Protein AF-A0A7J9VGM0-F1 (afdb_monomer_lite)

Radius of gyration: 22.18 Å; chains: 1; bounding box: 58×62×41 Å

Secondary structure (DSSP, 8-state):
-HHHHHHHHHHHH-TT-EEEEEEEEEETTEEEEEEEEEEE--S--SSS-----EEEEEEEEEEEEETTEEEEEEEEE-HHHHHHHTTSSPPP--------HHHH-TTPPTT--------PPPPPPPPPPPP-

pLDDT: mean 73.76, std 19.73, range [29.92, 97.06]

Foldseek 3Di:
DVVVVLVVVVCVQFVAKDKAWDDWDDDDQKIKTKIKIKGARQCDDPHDHRLRFIFIKIKMKMFGDDPNDGPDMDMDIDVVRRCCRSPVDPDPCPPPPPPDPCNPDPPDDPDDDPPPPPPDPDDDDDDDDDDD

Structure (mmCIF, N/CA/C/O backbone):
data_AF-A0A7J9VGM0-F1
#
_entry.id   AF-A0A7J9VGM0-F1
#
loop_
_atom_site.group_PDB
_atom_site.id
_atom_site.type_symbol
_atom_site.label_atom_id
_atom_site.label_alt_id
_atom_site.label_comp_id
_atom_site.label_asym_id
_atom_site.label_entity_id
_atom_site.label_seq_id
_atom_site.pdbx_PDB_ins_code
_atom_site.Cartn_x
_atom_site.Cartn_y
_atom_site.Cartn_z
_atom_site.occupancy
_atom_site.B_iso_or_equiv
_atom_site.auth_seq_id
_atom_site.auth_comp_id
_atom_site.auth_asym_id
_atom_site.auth_atom_id
_atom_site.pdbx_PDB_model_num
ATOM 1 N N . MET A 1 1 ? 17.006 -5.351 -1.775 1.00 37.91 1 MET A N 1
ATOM 2 C CA . MET A 1 1 ? 17.470 -5.813 -0.441 1.00 37.91 1 MET A CA 1
ATOM 3 C C . MET A 1 1 ? 16.725 -5.120 0.700 1.00 37.91 1 MET A C 1
ATOM 5 O O . MET A 1 1 ? 16.297 -5.821 1.603 1.00 37.91 1 MET A O 1
ATOM 9 N N . PHE A 1 2 ? 16.525 -3.791 0.663 1.00 29.92 2 PHE A N 1
ATOM 10 C CA . PHE A 1 2 ? 15.733 -3.084 1.687 1.00 29.92 2 PHE A CA 1
ATOM 11 C C . PHE A 1 2 ? 14.222 -3.417 1.653 1.00 29.92 2 PHE A C 1
ATOM 13 O O . PHE A 1 2 ? 13.621 -3.503 2.719 1.00 29.92 2 PHE A O 1
ATOM 20 N N . ASP A 1 3 ? 13.630 -3.698 0.484 1.00 49.78 3 ASP A N 1
ATOM 21 C CA . ASP A 1 3 ? 12.195 -4.039 0.369 1.00 49.78 3 ASP A CA 1
ATOM 22 C C . ASP A 1 3 ? 11.840 -5.464 0.845 1.00 49.78 3 ASP A C 1
ATOM 24 O O . ASP A 1 3 ? 10.825 -5.676 1.509 1.00 49.78 3 ASP A O 1
ATOM 28 N N . ASP A 1 4 ? 12.718 -6.444 0.605 1.00 47.75 4 ASP A N 1
ATOM 29 C CA . ASP A 1 4 ? 12.509 -7.828 1.064 1.00 47.75 4 ASP A CA 1
ATOM 30 C C . ASP A 1 4 ? 12.557 -7.957 2.591 1.00 47.75 4 ASP A C 1
ATOM 32 O O . ASP A 1 4 ? 11.771 -8.706 3.172 1.00 47.75 4 ASP A O 1
ATOM 36 N N . LEU A 1 5 ? 13.437 -7.197 3.253 1.00 47.62 5 LEU A N 1
ATOM 37 C CA . LEU A 1 5 ? 13.513 -7.180 4.715 1.00 47.62 5 LEU A CA 1
ATOM 38 C C . LEU A 1 5 ? 12.224 -6.591 5.315 1.00 47.62 5 LEU A C 1
ATOM 40 O O . LEU A 1 5 ? 11.641 -7.164 6.230 1.00 47.62 5 LEU A O 1
ATOM 44 N N . VAL A 1 6 ? 11.716 -5.503 4.721 1.00 55.97 6 VAL A N 1
ATOM 45 C CA . VAL A 1 6 ? 10.445 -4.881 5.122 1.00 55.97 6 VAL A CA 1
ATOM 46 C C . VAL A 1 6 ? 9.260 -5.821 4.880 1.00 55.97 6 VAL A C 1
ATOM 48 O O . VAL A 1 6 ? 8.380 -5.902 5.734 1.00 55.97 6 VAL A O 1
ATOM 51 N N . ARG A 1 7 ? 9.228 -6.570 3.768 1.00 57.53 7 ARG A N 1
ATOM 52 C CA . ARG A 1 7 ? 8.171 -7.562 3.490 1.00 57.53 7 ARG A CA 1
ATOM 53 C C . ARG A 1 7 ? 8.165 -8.723 4.481 1.00 57.53 7 ARG A C 1
ATOM 55 O O . ARG A 1 7 ? 7.081 -9.166 4.863 1.00 57.53 7 ARG A O 1
ATOM 62 N N . ILE A 1 8 ? 9.334 -9.236 4.869 1.00 59.72 8 ILE A N 1
ATOM 63 C CA . ILE A 1 8 ? 9.442 -10.357 5.817 1.00 59.72 8 ILE A CA 1
ATOM 64 C C . ILE A 1 8 ? 9.006 -9.914 7.218 1.00 59.72 8 ILE A C 1
ATOM 66 O O . ILE A 1 8 ? 8.156 -10.572 7.822 1.00 59.72 8 ILE A O 1
ATOM 70 N N . ASP A 1 9 ? 9.497 -8.768 7.691 1.00 64.00 9 ASP A N 1
ATOM 71 C CA . ASP A 1 9 ? 9.135 -8.237 9.010 1.00 64.00 9 ASP A CA 1
ATOM 72 C C . ASP A 1 9 ? 7.647 -7.872 9.089 1.00 64.00 9 ASP A C 1
ATOM 74 O O . ASP A 1 9 ? 6.991 -8.114 10.104 1.00 64.00 9 ASP A O 1
ATOM 78 N N . LEU A 1 10 ? 7.075 -7.357 7.995 1.00 67.50 10 LEU A N 1
ATOM 79 C CA . LEU A 1 10 ? 5.658 -7.013 7.942 1.00 67.50 10 LEU A CA 1
ATOM 80 C C . LEU A 1 10 ? 4.758 -8.253 8.010 1.00 67.50 10 LEU A C 1
ATOM 82 O O . LEU A 1 10 ? 3.753 -8.223 8.711 1.00 67.50 10 LEU A O 1
ATOM 86 N N . ARG A 1 11 ? 5.124 -9.364 7.356 1.00 70.00 11 ARG A N 1
ATOM 87 C CA . ARG A 1 11 ? 4.371 -10.628 7.471 1.00 70.00 11 ARG A CA 1
ATOM 88 C C . ARG A 1 11 ? 4.455 -11.243 8.864 1.00 70.00 11 ARG A C 1
ATOM 90 O O . ARG A 1 11 ? 3.499 -11.875 9.299 1.00 70.00 11 ARG A O 1
ATOM 97 N N . HIS A 1 12 ? 5.573 -11.065 9.565 1.00 72.94 12 HIS A N 1
ATOM 98 C CA . HIS A 1 12 ? 5.686 -11.507 10.953 1.00 72.94 12 HIS A CA 1
ATOM 99 C C . HIS A 1 12 ? 4.816 -10.650 11.884 1.00 72.94 12 HIS A C 1
ATOM 101 O O . HIS A 1 12 ? 4.133 -11.174 12.760 1.00 72.94 12 HIS A O 1
ATOM 107 N N . ALA A 1 13 ? 4.794 -9.332 11.663 1.00 69.94 13 ALA A N 1
ATOM 108 C CA . ALA A 1 13 ? 3.955 -8.414 12.425 1.00 69.94 13 ALA A CA 1
ATOM 109 C C . ALA A 1 13 ? 2.454 -8.552 12.104 1.00 69.94 13 ALA A C 1
ATOM 111 O O . ALA A 1 13 ? 1.603 -8.221 12.932 1.00 69.94 13 ALA A O 1
ATOM 112 N N . GLN A 1 14 ? 2.126 -9.006 10.894 1.00 75.00 14 GLN A N 1
ATOM 113 C CA . GLN A 1 14 ? 0.772 -9.080 10.352 1.00 75.00 14 GLN A CA 1
ATOM 114 C C . GLN A 1 14 ? 0.620 -10.393 9.568 1.00 75.00 14 GLN A C 1
ATOM 116 O O . GLN A 1 14 ? 0.829 -10.432 8.353 1.00 75.00 14 GLN A O 1
ATOM 121 N N . PRO A 1 15 ? 0.286 -11.500 10.251 1.00 78.75 15 PRO A N 1
ATOM 122 C CA . PRO A 1 15 ? 0.227 -12.823 9.625 1.00 78.75 15 PRO A CA 1
ATOM 123 C C . PRO A 1 15 ? -0.815 -12.925 8.504 1.00 78.75 15 PRO A C 1
ATOM 125 O O . PRO A 1 15 ? -0.678 -13.744 7.598 1.00 78.75 15 PRO A O 1
ATOM 128 N N . ASP A 1 16 ? -1.850 -12.086 8.561 1.00 85.19 16 ASP A N 1
ATOM 129 C CA . ASP A 1 16 ? -2.931 -11.972 7.583 1.00 85.19 16 ASP A CA 1
ATOM 130 C C . ASP A 1 16 ? -2.637 -10.961 6.461 1.00 85.19 16 ASP A C 1
ATOM 132 O O . ASP A 1 16 ? -3.534 -10.628 5.688 1.00 85.19 16 ASP A O 1
ATOM 136 N N . LEU A 1 17 ? -1.390 -10.483 6.349 1.00 85.12 17 LEU A N 1
ATOM 137 C CA . LEU A 1 17 ? -0.984 -9.530 5.322 1.00 85.12 17 LEU A CA 1
ATOM 138 C C . LEU A 1 17 ? -1.228 -10.073 3.909 1.00 85.12 17 LEU A C 1
ATOM 140 O O . LEU A 1 17 ? -0.583 -11.032 3.453 1.00 85.12 17 LEU A O 1
ATOM 144 N N . HIS A 1 18 ? -2.068 -9.356 3.174 1.00 87.06 18 HIS A N 1
ATOM 145 C CA . HIS A 1 18 ? -2.388 -9.612 1.779 1.00 87.06 18 HIS A CA 1
ATOM 146 C C . HIS A 1 18 ? -2.063 -8.398 0.908 1.00 87.06 18 HIS A C 1
ATOM 148 O O . HIS A 1 18 ? -2.184 -7.255 1.349 1.00 87.06 18 HIS A O 1
ATOM 154 N N . ILE A 1 19 ? -1.624 -8.655 -0.325 1.00 89.56 19 ILE A N 1
ATOM 155 C CA . ILE A 1 19 ? -1.308 -7.626 -1.320 1.00 89.56 19 ILE A CA 1
ATOM 156 C C . ILE A 1 19 ? -2.036 -7.984 -2.609 1.00 89.56 19 ILE A C 1
ATOM 158 O O . ILE A 1 19 ? -1.816 -9.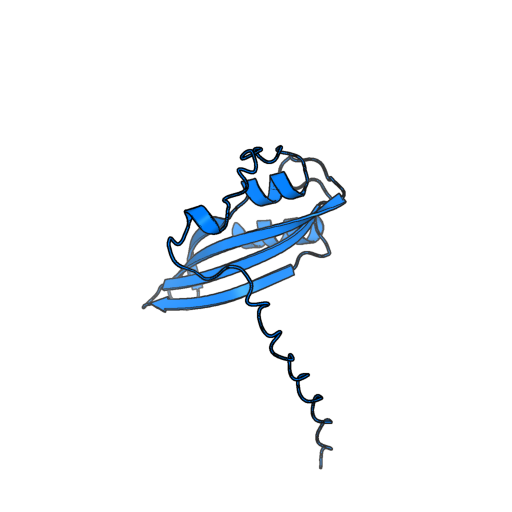062 -3.162 1.00 89.56 19 ILE A O 1
ATOM 162 N N . ASP A 1 20 ? -2.837 -7.052 -3.106 1.00 92.69 20 ASP A N 1
ATOM 163 C CA . ASP A 1 20 ? -3.500 -7.138 -4.398 1.00 92.69 20 ASP A CA 1
ATOM 164 C C . ASP A 1 20 ? -2.844 -6.166 -5.376 1.00 92.69 20 ASP A C 1
ATOM 166 O O . ASP A 1 20 ? -2.807 -4.957 -5.146 1.00 92.69 20 ASP A O 1
ATOM 170 N N . VAL A 1 21 ? -2.342 -6.689 -6.493 1.00 94.50 21 VAL A N 1
ATOM 171 C CA . VAL A 1 21 ? -1.855 -5.871 -7.611 1.00 94.50 21 VAL A CA 1
ATOM 172 C C . VAL A 1 21 ? -3.013 -5.654 -8.578 1.00 94.50 21 VAL A C 1
ATOM 174 O O . VAL A 1 21 ? -3.637 -6.613 -9.027 1.00 94.50 21 VAL A O 1
ATOM 177 N N . HIS A 1 22 ? -3.319 -4.394 -8.878 1.00 94.38 22 HIS A N 1
ATOM 178 C CA . HIS A 1 22 ? -4.469 -4.019 -9.702 1.00 94.38 22 HIS A CA 1
ATOM 179 C C . HIS A 1 22 ? -4.086 -3.795 -11.161 1.00 94.38 22 HIS A C 1
ATOM 181 O O . HIS A 1 22 ? -4.717 -4.355 -12.053 1.00 94.38 22 HIS A O 1
ATOM 187 N N . GLU A 1 23 ? -3.043 -3.004 -11.405 1.00 94.19 23 GLU A N 1
ATOM 188 C CA . GLU A 1 23 ? -2.489 -2.788 -12.738 1.00 94.19 23 GLU A CA 1
ATOM 189 C C . GLU A 1 23 ? -0.972 -2.864 -12.706 1.00 94.19 23 GLU A C 1
ATOM 191 O O . GLU A 1 23 ? -0.335 -2.508 -11.711 1.00 94.19 23 GLU A O 1
ATOM 196 N N . VAL A 1 24 ? -0.420 -3.276 -13.845 1.00 95.69 24 VAL A N 1
ATOM 197 C CA . VAL A 1 24 ? 1.003 -3.212 -14.152 1.00 95.69 24 VAL A CA 1
ATOM 198 C C . VAL A 1 24 ? 1.150 -2.574 -15.528 1.00 95.69 24 VAL A C 1
ATOM 200 O O . VAL A 1 24 ? 0.489 -2.985 -16.482 1.00 95.69 24 VAL A O 1
ATOM 203 N N . LEU A 1 25 ? 1.998 -1.557 -15.616 1.00 95.25 25 LEU A N 1
ATOM 204 C CA . LEU A 1 25 ? 2.368 -0.870 -16.845 1.00 95.25 25 LEU A CA 1
ATOM 205 C C . LEU A 1 25 ? 3.864 -1.071 -17.066 1.00 95.25 25 LEU A C 1
ATOM 207 O O . LEU A 1 25 ? 4.641 -0.917 -16.127 1.00 95.25 25 LEU A O 1
ATOM 211 N N . CYS A 1 26 ? 4.264 -1.377 -18.295 1.00 95.94 26 CYS A N 1
ATOM 212 C CA . CYS A 1 26 ? 5.669 -1.525 -18.660 1.00 95.94 26 CYS A CA 1
ATOM 213 C C . CYS A 1 26 ? 6.024 -0.506 -19.740 1.00 95.94 26 CYS A C 1
ATOM 215 O O . CYS A 1 26 ? 5.290 -0.379 -20.722 1.00 95.94 26 CYS A O 1
ATOM 217 N N . ASP A 1 27 ? 7.148 0.182 -19.564 1.00 94.81 27 ASP A N 1
ATOM 218 C CA . ASP A 1 27 ? 7.716 1.102 -20.548 1.00 94.81 27 ASP A CA 1
ATOM 219 C C . ASP A 1 27 ? 9.242 0.961 -20.552 1.00 94.81 27 ASP A C 1
ATOM 221 O O . ASP A 1 27 ? 9.914 1.352 -19.600 1.00 94.81 27 ASP A O 1
ATOM 225 N N . GLY A 1 28 ? 9.785 0.341 -21.602 1.00 95.44 28 GLY A N 1
ATOM 226 C CA . GLY A 1 28 ? 11.215 0.055 -21.709 1.00 95.44 28 GLY A CA 1
ATOM 227 C C . GLY A 1 28 ? 11.742 -0.791 -20.546 1.00 95.44 28 GLY A C 1
ATOM 228 O O . GLY A 1 28 ? 11.319 -1.931 -20.354 1.00 95.44 28 GLY A O 1
ATOM 229 N N . ASP A 1 29 ? 12.686 -0.226 -19.795 1.00 96.44 29 ASP A N 1
ATOM 230 C CA . ASP A 1 29 ? 13.296 -0.807 -18.599 1.00 96.44 29 ASP A CA 1
ATOM 231 C C . ASP A 1 29 ? 12.535 -0.472 -17.304 1.00 96.44 29 ASP A C 1
ATOM 233 O O . ASP A 1 29 ? 12.979 -0.842 -16.219 1.00 96.44 29 ASP A O 1
ATOM 237 N N . LEU A 1 30 ? 11.384 0.199 -17.390 1.00 95.62 30 LEU A N 1
ATOM 238 C CA . LEU A 1 30 ? 10.556 0.568 -16.248 1.00 95.62 30 LEU A CA 1
ATOM 239 C C . LEU A 1 30 ? 9.289 -0.285 -16.163 1.00 95.62 30 LEU A C 1
ATOM 241 O O . LEU A 1 30 ? 8.632 -0.602 -17.155 1.00 95.62 30 LEU A O 1
ATOM 245 N N . THR A 1 31 ? 8.896 -0.616 -14.937 1.00 97.06 31 THR A N 1
ATOM 246 C CA . THR A 1 31 ? 7.599 -1.220 -14.618 1.00 97.06 31 THR A CA 1
ATOM 247 C C . THR A 1 31 ? 6.929 -0.424 -13.511 1.00 97.06 31 THR A C 1
ATOM 249 O O . THR A 1 31 ? 7.511 -0.268 -12.445 1.00 97.06 31 THR A O 1
ATOM 252 N N . ALA A 1 32 ? 5.706 0.049 -13.731 1.00 95.81 32 ALA A N 1
ATOM 253 C CA . ALA A 1 32 ? 4.882 0.689 -12.715 1.00 95.81 32 ALA A CA 1
ATOM 254 C C . ALA A 1 32 ? 3.749 -0.248 -12.283 1.00 95.81 32 ALA A C 1
ATOM 256 O O . ALA A 1 32 ? 3.091 -0.849 -13.129 1.00 95.81 32 ALA A O 1
ATOM 257 N N . ALA A 1 33 ? 3.480 -0.346 -10.986 1.00 94.44 33 ALA A N 1
ATOM 258 C CA . ALA A 1 33 ? 2.390 -1.145 -10.442 1.00 94.44 33 ALA A CA 1
ATOM 259 C C . ALA A 1 33 ? 1.531 -0.315 -9.489 1.00 94.44 33 ALA A C 1
ATOM 261 O O . ALA A 1 33 ? 2.056 0.407 -8.641 1.00 94.44 33 ALA A O 1
ATOM 262 N N . ARG A 1 34 ? 0.206 -0.457 -9.586 1.00 97.00 34 ARG A N 1
ATOM 263 C CA . ARG A 1 34 ? -0.735 0.021 -8.564 1.00 97.00 34 ARG A CA 1
ATOM 264 C C . ARG A 1 34 ? -1.230 -1.162 -7.754 1.00 97.00 34 ARG A C 1
ATOM 266 O O . ARG A 1 34 ? -1.663 -2.167 -8.316 1.00 97.00 34 ARG A O 1
ATOM 273 N N . TRP A 1 35 ? -1.204 -1.029 -6.438 1.00 95.62 35 TRP A N 1
ATOM 274 C CA . TRP A 1 35 ? -1.519 -2.118 -5.525 1.00 95.62 35 TRP A CA 1
ATOM 275 C C . TRP A 1 35 ? -2.277 -1.631 -4.290 1.00 95.62 35 TRP A C 1
ATOM 277 O O . TRP A 1 35 ? -2.281 -0.446 -3.944 1.00 95.62 35 TRP A O 1
ATOM 287 N N . THR A 1 36 ? -2.937 -2.564 -3.617 1.00 94.25 36 THR A N 1
ATOM 288 C CA . THR A 1 36 ? -3.406 -2.403 -2.242 1.00 94.25 36 THR A CA 1
ATOM 289 C C . THR A 1 36 ? -2.767 -3.461 -1.364 1.00 94.25 36 THR A C 1
ATOM 291 O O . THR A 1 36 ? -2.419 -4.547 -1.816 1.00 94.25 36 THR A O 1
ATOM 294 N N . MET A 1 37 ? -2.565 -3.114 -0.102 1.00 91.25 37 MET A N 1
ATOM 295 C CA . MET A 1 37 ? -2.036 -4.003 0.916 1.00 91.25 37 MET A CA 1
ATOM 296 C C . MET A 1 37 ? -2.860 -3.835 2.180 1.00 91.25 37 MET A C 1
ATOM 298 O O . MET A 1 37 ? -3.167 -2.709 2.569 1.00 91.25 37 MET A O 1
ATOM 302 N N . GLY A 1 38 ? -3.198 -4.930 2.838 1.00 88.56 38 GLY A N 1
ATOM 303 C CA . GLY A 1 38 ? -3.970 -4.884 4.068 1.00 88.56 38 GLY A CA 1
ATOM 304 C C . GLY A 1 38 ? -3.673 -6.060 4.975 1.00 88.56 38 GLY A C 1
ATOM 305 O O . GLY A 1 38 ? -3.163 -7.086 4.535 1.00 88.56 38 GLY A O 1
ATOM 306 N N . GLY A 1 39 ? -3.987 -5.875 6.246 1.00 88.69 39 GLY A N 1
ATOM 307 C CA . GLY A 1 39 ? -3.787 -6.856 7.303 1.00 88.69 39 GLY A CA 1
ATOM 308 C C . GLY A 1 39 ? -4.277 -6.301 8.633 1.00 88.69 39 GLY A C 1
ATOM 309 O O . GLY A 1 39 ? -4.828 -5.195 8.700 1.00 88.69 39 GLY A O 1
ATOM 310 N N . THR A 1 40 ? -4.068 -7.059 9.700 1.00 87.56 40 THR A N 1
ATOM 311 C CA . THR A 1 40 ? -4.450 -6.680 11.058 1.00 87.56 40 THR A CA 1
ATOM 312 C C . THR A 1 40 ? -3.216 -6.250 11.842 1.00 87.56 40 THR A C 1
ATOM 314 O O . THR A 1 40 ? -2.245 -6.997 1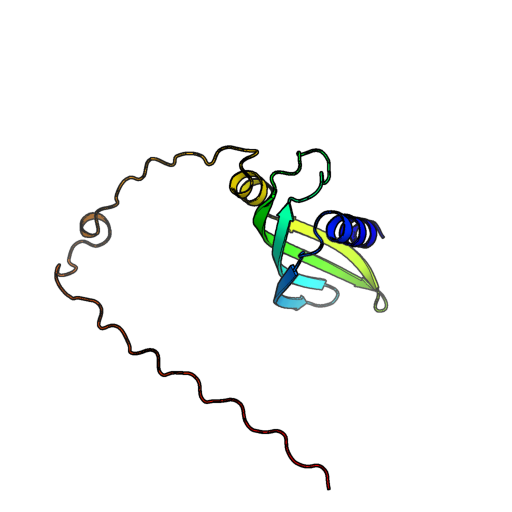1.957 1.00 87.56 40 THR A O 1
ATOM 317 N N . ALA A 1 41 ? -3.255 -5.045 12.422 1.00 83.25 41 ALA A N 1
ATOM 318 C CA . ALA A 1 41 ? -2.164 -4.465 13.210 1.00 83.25 41 ALA A CA 1
ATOM 319 C C . ALA A 1 41 ? -2.029 -5.150 14.587 1.00 83.25 41 ALA A C 1
ATOM 321 O O . ALA A 1 41 ? -2.355 -4.572 15.626 1.00 83.25 41 ALA A O 1
ATOM 322 N N . THR A 1 42 ? -1.603 -6.414 14.580 1.00 74.44 42 THR A N 1
ATOM 323 C CA . THR A 1 42 ? -1.488 -7.293 15.757 1.00 74.44 42 THR A CA 1
ATOM 324 C C . THR A 1 42 ? -0.159 -7.155 16.493 1.00 74.44 42 THR A C 1
ATOM 326 O O . THR A 1 42 ? -0.091 -7.480 17.675 1.00 74.44 42 THR A O 1
ATOM 329 N N . HIS A 1 43 ? 0.866 -6.614 15.832 1.00 68.62 43 HIS A N 1
ATOM 330 C CA . HIS A 1 43 ? 2.177 -6.345 16.416 1.00 68.62 43 HIS A CA 1
ATOM 331 C C . HIS A 1 43 ? 2.614 -4.909 16.124 1.00 68.62 43 HIS A C 1
ATOM 333 O O . HIS A 1 43 ? 2.165 -4.290 15.156 1.00 68.62 43 HIS A O 1
ATOM 339 N N . GLU A 1 44 ? 3.494 -4.382 16.975 1.00 67.31 44 GLU A N 1
ATOM 340 C CA . GLU A 1 44 ? 4.143 -3.096 16.736 1.00 67.31 44 GLU A CA 1
ATOM 341 C C . GLU A 1 44 ? 4.977 -3.185 15.453 1.00 67.31 44 GLU A C 1
ATOM 343 O O . GLU A 1 44 ? 5.835 -4.057 15.312 1.00 67.31 44 GLU A O 1
ATOM 348 N N . PHE A 1 45 ? 4.720 -2.288 14.503 1.00 62.28 45 PHE A N 1
ATOM 349 C CA . PHE A 1 45 ? 5.452 -2.245 13.242 1.00 62.28 45 PHE A CA 1
ATOM 350 C C . PHE A 1 45 ? 5.958 -0.832 12.987 1.00 62.28 45 PHE A C 1
ATOM 352 O O . PHE A 1 45 ? 5.180 0.053 12.641 1.00 62.28 45 PHE A O 1
ATOM 359 N N . LYS A 1 46 ? 7.275 -0.636 13.132 1.00 65.56 46 LYS A N 1
ATOM 360 C CA . LYS A 1 46 ? 7.970 0.655 12.964 1.00 65.56 46 LYS A CA 1
ATOM 361 C C . LYS A 1 46 ? 7.493 1.766 13.922 1.00 65.56 46 LYS A C 1
ATOM 363 O O . LYS A 1 46 ? 7.471 2.933 13.538 1.00 65.56 46 LYS A O 1
ATOM 368 N N . GLY A 1 47 ? 7.142 1.412 15.164 1.00 69.75 47 GLY A N 1
ATOM 369 C CA . GLY A 1 47 ? 6.884 2.350 16.271 1.00 69.75 47 GLY A CA 1
ATOM 370 C C . GLY A 1 47 ? 5.432 2.457 16.773 1.00 69.75 47 GLY A C 1
ATOM 371 O O . GLY A 1 47 ? 5.235 2.559 17.982 1.00 69.75 47 GLY A O 1
ATOM 372 N N . PRO A 1 48 ? 4.391 2.465 15.919 1.00 69.00 48 PRO A N 1
ATOM 373 C CA . PRO A 1 48 ? 3.028 2.542 16.415 1.00 69.00 48 PRO A CA 1
ATOM 374 C C . PRO A 1 48 ? 2.554 1.255 17.106 1.00 69.00 48 PRO A C 1
ATOM 376 O O . PRO A 1 48 ? 2.811 0.160 16.599 1.00 69.00 48 PRO A O 1
ATOM 379 N N . PRO A 1 49 ? 1.808 1.377 18.222 1.00 70.88 49 PRO A N 1
ATOM 380 C CA . PRO A 1 49 ? 1.365 0.232 19.004 1.00 70.88 49 PRO A CA 1
ATOM 381 C C . PRO A 1 49 ? 0.402 -0.654 18.210 1.00 70.88 49 PRO A C 1
ATOM 383 O O . PRO A 1 49 ? -0.387 -0.172 17.393 1.00 70.88 49 PRO A O 1
ATOM 386 N N . ALA A 1 50 ? 0.425 -1.953 18.505 1.00 77.25 50 ALA A N 1
ATOM 387 C CA . ALA A 1 50 ? -0.552 -2.902 17.990 1.00 77.25 50 ALA A CA 1
ATOM 388 C C . ALA A 1 50 ? -1.965 -2.514 18.453 1.00 77.25 50 ALA A C 1
ATOM 390 O O . ALA A 1 50 ? -2.271 -2.539 19.645 1.00 77.25 50 ALA A O 1
ATOM 391 N N . THR A 1 51 ? -2.836 -2.146 17.517 1.00 83.12 51 THR A N 1
ATOM 392 C CA . THR A 1 51 ? -4.219 -1.734 17.814 1.00 83.12 51 THR A CA 1
ATOM 393 C C . THR A 1 51 ? -5.220 -2.876 17.664 1.00 83.12 51 THR A C 1
ATOM 395 O O . THR A 1 51 ? -6.378 -2.731 18.055 1.00 83.12 51 THR A O 1
ATOM 398 N N . GLY A 1 52 ? -4.807 -3.991 17.051 1.00 85.88 52 GLY A N 1
ATOM 399 C CA . GLY A 1 52 ? -5.672 -5.121 16.712 1.00 85.88 52 GLY A CA 1
ATOM 400 C C . GLY A 1 52 ? -6.713 -4.819 15.629 1.00 85.88 52 GLY A C 1
ATOM 401 O O . GLY A 1 52 ? -7.588 -5.645 15.386 1.00 85.88 52 GLY A O 1
ATOM 402 N N . LYS A 1 53 ? -6.652 -3.649 14.981 1.00 88.25 53 LYS A N 1
ATOM 403 C CA . LYS A 1 53 ? -7.579 -3.261 13.911 1.00 88.25 53 LYS A CA 1
ATOM 404 C C . LYS A 1 53 ? -7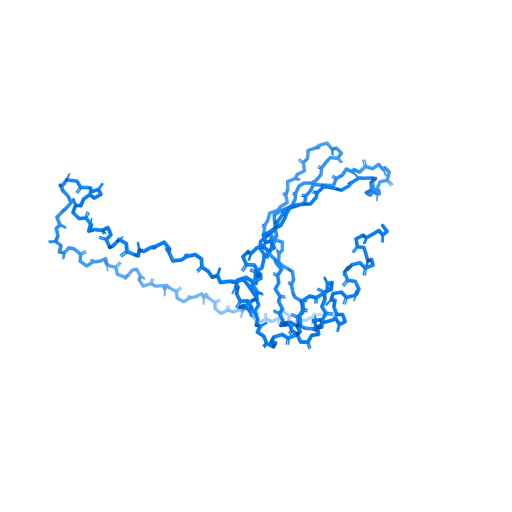.022 -3.618 12.538 1.00 88.25 53 LYS A C 1
ATOM 406 O O . LYS A 1 53 ? -5.811 -3.554 12.313 1.00 88.25 53 LYS A O 1
ATOM 411 N N . SER A 1 54 ? -7.920 -3.950 11.618 1.00 89.69 54 SER A N 1
ATOM 412 C CA . SER A 1 54 ? -7.577 -4.167 10.214 1.00 89.69 54 SER A CA 1
ATOM 413 C C . SER A 1 54 ? -7.490 -2.845 9.457 1.00 89.69 54 SER A C 1
ATOM 415 O O . SER A 1 54 ? -8.196 -1.886 9.776 1.00 89.69 54 SER A O 1
ATOM 417 N N . TYR A 1 55 ? -6.637 -2.802 8.439 1.00 89.56 55 TYR A N 1
ATOM 418 C CA . TYR A 1 55 ? -6.506 -1.657 7.544 1.00 89.56 55 TYR A CA 1
ATOM 419 C C . TYR A 1 55 ? -6.287 -2.102 6.101 1.00 89.56 55 TYR A C 1
ATOM 421 O O . TYR A 1 55 ? -5.810 -3.207 5.839 1.00 89.56 55 TYR A O 1
ATOM 429 N N . VAL A 1 56 ? -6.589 -1.198 5.171 1.00 92.31 56 VAL A N 1
ATOM 430 C CA . VAL A 1 56 ? -6.206 -1.303 3.761 1.00 92.31 56 VAL A CA 1
ATOM 431 C C . VAL A 1 56 ? -5.465 -0.034 3.354 1.00 92.31 56 VAL A C 1
ATOM 433 O O . VAL A 1 56 ? -5.932 1.084 3.575 1.00 92.31 56 VAL A O 1
ATOM 436 N N . MET A 1 57 ? -4.300 -0.206 2.745 1.00 91.94 57 MET A N 1
ATOM 437 C CA . MET A 1 57 ? -3.434 0.854 2.257 1.00 91.94 57 MET A CA 1
ATOM 438 C C . MET A 1 57 ? -3.258 0.724 0.749 1.00 91.94 57 MET A C 1
ATOM 440 O O . MET A 1 57 ? -2.849 -0.319 0.250 1.00 91.94 57 MET A O 1
ATOM 444 N N . SER A 1 58 ? -3.530 1.801 0.021 1.00 94.38 58 SER A N 1
ATOM 445 C CA . SER A 1 58 ? -3.199 1.907 -1.398 1.00 94.38 58 SER A CA 1
ATOM 446 C C . SER A 1 58 ? -1.750 2.344 -1.583 1.00 94.38 58 SER A C 1
ATOM 448 O O . SER A 1 58 ? -1.277 3.229 -0.861 1.00 94.38 58 SER A O 1
ATOM 450 N N . GLY A 1 59 ? -1.090 1.803 -2.598 1.00 94.00 59 GLY A N 1
ATOM 451 C CA . GLY A 1 59 ? 0.241 2.223 -3.000 1.00 94.00 59 GLY A CA 1
ATOM 452 C C . GLY A 1 59 ? 0.489 2.062 -4.492 1.00 94.00 59 GLY A C 1
ATOM 453 O O . GLY A 1 59 ? -0.298 1.467 -5.234 1.00 94.00 59 GLY A O 1
ATOM 454 N N . MET A 1 60 ? 1.592 2.651 -4.927 1.00 96.12 60 MET A N 1
ATOM 455 C CA . MET A 1 60 ? 2.142 2.505 -6.262 1.00 96.12 60 MET A CA 1
ATOM 456 C C . MET A 1 60 ? 3.655 2.372 -6.164 1.00 96.12 60 MET A C 1
ATOM 458 O O . MET A 1 60 ? 4.278 3.040 -5.338 1.00 96.12 60 MET A O 1
ATOM 462 N N . SER A 1 61 ? 4.234 1.537 -7.016 1.00 93.88 61 SER A N 1
ATOM 463 C CA . SER A 1 61 ? 5.681 1.412 -7.169 1.00 93.88 61 SER A CA 1
ATOM 464 C C . SER A 1 61 ? 6.084 1.536 -8.632 1.00 93.88 61 SER A C 1
ATOM 466 O O . SER A 1 61 ? 5.313 1.193 -9.527 1.00 93.88 61 SER A O 1
ATOM 468 N N . ILE A 1 62 ? 7.283 2.053 -8.871 1.00 95.88 62 ILE A N 1
ATOM 469 C CA . ILE A 1 62 ? 7.968 2.032 -10.161 1.00 95.88 62 ILE A CA 1
ATOM 470 C C . ILE A 1 62 ? 9.308 1.339 -9.935 1.00 95.88 62 ILE A C 1
ATOM 472 O O . ILE A 1 62 ? 10.047 1.740 -9.045 1.00 95.88 62 ILE A O 1
ATOM 476 N N . ALA A 1 63 ? 9.624 0.330 -10.737 1.00 94.75 63 ALA A N 1
ATOM 477 C CA . ALA A 1 63 ? 10.874 -0.414 -10.694 1.00 94.75 63 ALA A CA 1
ATOM 478 C C . ALA A 1 63 ? 11.632 -0.255 -12.017 1.00 94.75 63 ALA A C 1
ATOM 480 O O . ALA A 1 63 ? 11.034 -0.409 -13.083 1.00 94.75 63 ALA A O 1
ATOM 481 N N . LYS A 1 64 ? 12.938 0.016 -11.946 1.00 94.31 64 LYS A N 1
ATOM 482 C CA . LYS A 1 64 ? 13.863 0.011 -13.087 1.00 94.31 64 LYS A CA 1
ATOM 483 C C . LYS A 1 64 ? 14.620 -1.310 -13.159 1.00 94.31 64 LYS A C 1
ATOM 485 O O . LYS A 1 64 ? 15.102 -1.790 -12.134 1.00 94.31 64 LYS A O 1
ATOM 490 N N . TRP A 1 65 ? 14.770 -1.861 -14.359 1.00 95.88 65 TRP A N 1
ATOM 491 C CA . TRP A 1 65 ? 15.342 -3.180 -14.614 1.00 95.88 65 TRP A CA 1
ATOM 492 C C . TRP A 1 65 ? 16.640 -3.117 -15.427 1.00 95.88 65 TRP A C 1
ATOM 494 O O . TRP A 1 65 ? 16.711 -2.457 -16.454 1.00 95.88 65 TRP A O 1
ATOM 504 N N . GLU A 1 66 ? 17.649 -3.889 -15.028 1.00 95.62 66 GLU A N 1
ATOM 505 C CA . GLU A 1 66 ? 18.830 -4.184 -15.847 1.00 95.62 66 GLU A CA 1
ATOM 506 C C . GLU A 1 66 ? 19.173 -5.672 -15.723 1.00 95.62 66 GLU A C 1
ATOM 508 O O . GLU A 1 66 ? 19.286 -6.195 -14.614 1.00 95.62 66 GLU A O 1
ATOM 513 N N . ASN A 1 67 ? 19.366 -6.365 -16.852 1.00 93.19 67 ASN A N 1
ATOM 514 C CA . ASN A 1 67 ? 19.723 -7.794 -16.888 1.00 93.19 67 ASN A CA 1
ATOM 515 C C . ASN A 1 67 ? 18.822 -8.666 -15.986 1.00 93.19 67 ASN A C 1
ATOM 517 O O . ASN A 1 67 ? 19.319 -9.415 -15.141 1.00 93.19 67 ASN A O 1
ATOM 521 N N . ASP A 1 68 ? 17.502 -8.513 -16.134 1.00 89.69 68 ASP A N 1
ATOM 522 C CA . ASP A 1 68 ? 16.466 -9.222 -15.366 1.00 89.69 68 ASP A CA 1
ATOM 523 C C . ASP A 1 68 ? 16.482 -8.967 -13.846 1.00 89.69 68 ASP A C 1
ATOM 525 O O . ASP A 1 68 ? 15.929 -9.744 -13.065 1.00 89.69 68 ASP A O 1
ATOM 529 N N . LYS A 1 69 ? 17.097 -7.865 -13.399 1.00 91.44 69 LYS A N 1
ATOM 530 C CA . LYS A 1 69 ? 17.127 -7.459 -11.989 1.00 91.44 69 LYS A CA 1
ATOM 531 C C . LYS A 1 69 ? 16.600 -6.049 -11.808 1.00 91.44 69 LYS A C 1
ATOM 533 O O . LYS A 1 69 ? 16.941 -5.160 -12.579 1.00 91.44 69 LYS A O 1
ATOM 538 N N . ILE A 1 70 ? 15.848 -5.835 -10.732 1.00 91.75 70 ILE A N 1
ATOM 539 C CA . ILE A 1 70 ? 15.465 -4.491 -10.299 1.00 91.75 70 ILE A CA 1
ATOM 540 C C . ILE A 1 70 ? 16.714 -3.791 -9.749 1.00 91.75 70 ILE A C 1
ATOM 542 O O . ILE A 1 70 ? 17.300 -4.249 -8.764 1.00 91.75 70 ILE A O 1
ATOM 546 N N . VAL A 1 71 ? 17.130 -2.703 -10.396 1.00 95.50 71 VAL A N 1
ATOM 547 C CA . VAL A 1 71 ? 18.274 -1.871 -9.984 1.00 95.50 71 VAL A CA 1
ATOM 548 C C . VAL A 1 71 ? 17.851 -0.652 -9.171 1.00 95.50 71 VAL A C 1
ATOM 550 O O . VAL A 1 71 ? 18.642 -0.149 -8.378 1.00 95.50 71 VAL A O 1
ATOM 553 N N . GLU A 1 72 ? 16.605 -0.208 -9.32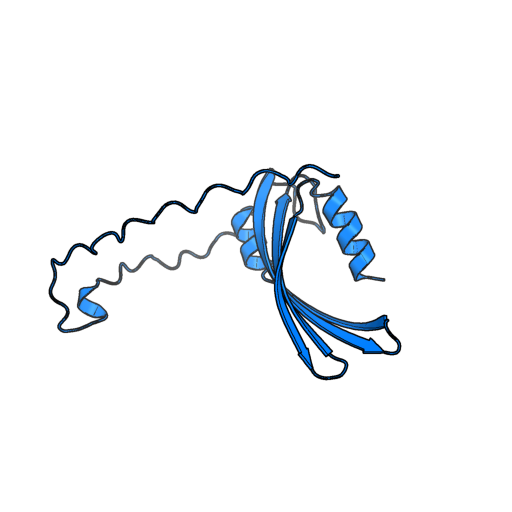4 1.00 93.62 72 GLU A N 1
ATOM 554 C CA . GLU A 1 72 ? 16.038 0.919 -8.586 1.00 93.62 72 GLU A CA 1
ATOM 555 C C . GLU A 1 72 ? 14.528 0.734 -8.411 1.00 93.62 72 GLU A C 1
ATOM 557 O O . GLU A 1 72 ? 13.866 0.161 -9.277 1.00 93.62 72 GLU A O 1
ATOM 562 N N . GLU A 1 73 ? 13.986 1.212 -7.293 1.00 90.88 73 GLU A N 1
ATOM 563 C CA . GLU A 1 73 ? 12.553 1.186 -7.008 1.00 90.88 73 GLU A CA 1
ATOM 564 C C . GLU A 1 73 ? 12.129 2.473 -6.292 1.00 90.88 73 GLU A C 1
ATOM 566 O O . GLU A 1 73 ? 12.768 2.908 -5.331 1.00 90.88 73 GLU A O 1
ATOM 571 N N . TRP A 1 74 ? 11.025 3.066 -6.744 1.00 94.88 74 TRP A N 1
ATOM 572 C CA . TRP A 1 74 ? 10.380 4.215 -6.116 1.00 94.88 74 TRP A CA 1
ATOM 573 C C . TRP A 1 74 ? 8.949 3.856 -5.744 1.00 94.88 74 TRP A C 1
ATOM 575 O O . TRP A 1 74 ? 8.150 3.511 -6.614 1.00 94.88 74 TRP A O 1
ATOM 585 N N . THR A 1 75 ? 8.603 4.001 -4.467 1.00 91.19 75 THR A N 1
ATOM 586 C CA . THR A 1 75 ? 7.297 3.579 -3.949 1.00 91.19 75 THR A CA 1
ATOM 587 C C . THR A 1 75 ? 6.633 4.696 -3.154 1.00 91.19 75 THR A C 1
ATOM 589 O O . THR A 1 75 ? 7.244 5.311 -2.281 1.00 91.19 75 THR A O 1
ATOM 592 N N . VAL A 1 76 ? 5.350 4.931 -3.431 1.00 91.69 76 VAL A N 1
ATOM 593 C CA . VAL A 1 76 ? 4.485 5.867 -2.702 1.00 91.69 76 VAL A CA 1
ATOM 594 C C . VAL A 1 76 ? 3.263 5.113 -2.191 1.00 91.69 76 VAL A C 1
ATOM 596 O O . VAL A 1 76 ? 2.645 4.348 -2.927 1.00 91.69 76 VAL A O 1
ATOM 599 N N . TYR A 1 77 ? 2.886 5.329 -0.933 1.00 91.69 77 TYR A N 1
ATOM 600 C CA . TYR A 1 77 ? 1.743 4.659 -0.313 1.00 91.69 77 TYR A CA 1
ATOM 601 C C . TYR A 1 77 ? 1.028 5.553 0.703 1.00 91.69 77 TYR A C 1
ATOM 603 O O . TYR A 1 77 ? 1.616 6.457 1.297 1.00 91.69 77 TYR A O 1
ATOM 611 N N . ASN A 1 78 ? -0.265 5.291 0.914 1.00 91.50 78 ASN A N 1
ATOM 612 C CA . ASN A 1 78 ? -1.122 6.070 1.808 1.00 91.50 78 ASN A CA 1
ATOM 613 C C . ASN A 1 78 ? -0.993 5.619 3.274 1.00 91.50 78 ASN A C 1
ATOM 615 O O . ASN A 1 78 ? -1.922 5.050 3.855 1.00 91.50 78 ASN A O 1
ATOM 619 N N . LEU A 1 79 ? 0.163 5.888 3.882 1.00 88.44 79 LEU A N 1
ATOM 620 C CA . LEU A 1 79 ? 0.404 5.551 5.287 1.00 88.44 79 LEU A CA 1
ATOM 621 C C . LEU A 1 79 ? -0.553 6.285 6.234 1.00 88.44 79 LEU A C 1
ATOM 623 O O . LEU A 1 79 ? -1.044 5.693 7.190 1.00 88.44 79 LEU A O 1
ATOM 627 N N . LEU A 1 80 ? -0.849 7.559 5.959 1.00 89.69 80 LEU A N 1
ATOM 628 C CA . LEU A 1 80 ? -1.749 8.363 6.789 1.00 89.69 80 LEU A CA 1
ATOM 629 C C . LEU A 1 80 ? -3.139 7.722 6.891 1.00 89.69 80 LEU A C 1
ATOM 631 O O . LEU A 1 80 ? -3.647 7.538 7.995 1.00 89.69 80 LEU A O 1
ATOM 635 N N . GLY A 1 81 ? -3.721 7.323 5.758 1.00 89.25 81 GLY A N 1
ATOM 636 C CA . GLY A 1 81 ? -5.021 6.655 5.733 1.00 89.25 81 GLY A CA 1
ATOM 637 C C . GLY A 1 81 ? -5.010 5.308 6.458 1.00 89.25 81 GLY A C 1
ATOM 638 O O . GLY A 1 81 ? -5.994 4.955 7.107 1.00 89.25 81 GLY A O 1
ATOM 639 N N . ALA A 1 82 ? -3.902 4.563 6.406 1.00 88.69 82 ALA A N 1
ATOM 640 C CA . ALA A 1 82 ? -3.749 3.335 7.186 1.00 88.69 82 ALA A CA 1
ATOM 641 C C . ALA A 1 82 ? -3.723 3.623 8.698 1.00 88.69 82 ALA A C 1
ATOM 643 O O . ALA A 1 82 ? -4.465 2.995 9.451 1.00 88.69 82 ALA A O 1
ATOM 644 N N . LEU A 1 83 ? -2.942 4.619 9.137 1.00 88.00 83 LEU A N 1
ATOM 645 C CA . LEU A 1 83 ? -2.848 5.037 10.543 1.00 88.00 83 LEU A CA 1
ATOM 646 C C . LEU A 1 83 ? -4.179 5.573 11.097 1.00 88.00 83 LEU A C 1
ATOM 648 O O . LEU A 1 83 ? -4.475 5.381 12.280 1.00 88.00 83 LEU A O 1
ATOM 652 N N . GLN A 1 84 ? -4.993 6.206 10.250 1.00 90.19 84 GLN A N 1
ATOM 653 C CA . GLN A 1 84 ? -6.343 6.647 10.603 1.00 90.19 84 GLN A CA 1
ATOM 654 C C . GLN A 1 84 ? -7.307 5.477 10.808 1.00 90.19 84 GLN A C 1
ATOM 656 O O . GLN A 1 84 ? -8.012 5.439 11.815 1.00 90.19 84 GLN A O 1
ATOM 661 N N . GLN A 1 85 ? -7.284 4.472 9.926 1.00 89.88 85 GLN A N 1
ATOM 662 C CA . GLN A 1 85 ? -8.124 3.270 10.057 1.00 89.88 85 GLN A CA 1
ATOM 663 C C . GLN A 1 85 ? -7.860 2.514 11.365 1.00 89.88 85 GLN A C 1
ATOM 665 O O . GLN A 1 85 ? -8.788 2.049 12.029 1.00 89.88 85 GLN A O 1
ATOM 670 N N . VAL A 1 86 ? -6.595 2.444 11.786 1.00 89.19 86 VAL A N 1
ATOM 671 C CA . VAL A 1 86 ? -6.221 1.807 13.056 1.00 89.19 86 VAL A CA 1
ATOM 672 C C . VAL A 1 86 ? -6.392 2.729 14.273 1.00 89.19 86 VAL A C 1
ATOM 674 O O . VAL A 1 86 ? -6.293 2.277 15.412 1.00 89.19 86 VAL A O 1
ATOM 677 N N . GLY A 1 87 ? -6.744 4.000 14.069 1.00 88.25 87 GLY A N 1
ATOM 678 C CA . GLY A 1 87 ? -7.069 4.953 15.132 1.00 88.25 87 GLY A CA 1
ATOM 679 C C . GLY A 1 87 ? -5.865 5.536 15.870 1.00 88.25 87 GLY A C 1
ATOM 680 O O . GLY A 1 87 ? -6.027 5.997 16.995 1.00 88.25 87 GLY A O 1
ATOM 681 N N . ILE A 1 88 ? -4.675 5.511 15.265 1.00 87.69 88 ILE A N 1
ATOM 682 C CA . ILE A 1 88 ? -3.482 6.185 15.808 1.00 87.69 88 ILE A CA 1
ATOM 683 C C . ILE A 1 88 ? -3.562 7.686 15.534 1.00 87.69 88 ILE A C 1
ATOM 685 O O . ILE A 1 88 ? -3.238 8.501 16.394 1.00 87.69 88 ILE A O 1
ATOM 689 N N . ILE A 1 89 ? -4.005 8.045 14.329 1.00 87.81 89 ILE A N 1
ATOM 690 C CA . ILE A 1 89 ? -4.243 9.428 13.922 1.00 87.81 89 ILE A CA 1
ATOM 691 C C . ILE A 1 89 ? -5.758 9.602 13.775 1.00 87.81 89 ILE A C 1
ATOM 693 O O . ILE A 1 89 ? -6.392 8.763 13.139 1.00 87.81 89 ILE A O 1
ATOM 697 N N . PRO A 1 90 ? -6.376 10.646 14.343 1.00 85.88 90 PRO A N 1
ATOM 698 C CA . PRO A 1 90 ? -7.791 10.899 14.113 1.00 85.88 90 PRO A CA 1
ATOM 699 C C . PRO A 1 90 ? -8.056 11.205 12.631 1.00 85.88 90 PRO A C 1
ATOM 701 O O . PRO A 1 90 ? -7.263 11.867 11.954 1.00 85.88 90 PRO A O 1
ATOM 704 N N . GLU A 1 91 ? -9.189 10.731 12.117 1.00 81.38 91 GLU A N 1
ATOM 705 C CA . GLU A 1 91 ? -9.689 11.202 10.829 1.00 81.38 91 GLU A CA 1
ATOM 706 C C . GLU A 1 91 ? -10.106 12.670 10.979 1.00 81.38 91 GLU A C 1
ATOM 708 O O . GLU A 1 91 ? -10.752 13.049 11.959 1.00 81.38 91 GLU A O 1
ATOM 713 N N . MET A 1 92 ? -9.702 13.514 10.032 1.00 71.44 92 MET A N 1
ATOM 714 C CA . MET A 1 92 ? -10.151 14.902 10.011 1.00 71.44 92 MET A CA 1
ATOM 715 C C . MET A 1 92 ? -11.644 14.914 9.686 1.00 71.44 92 MET A C 1
ATOM 717 O O . MET A 1 92 ? -12.041 14.468 8.605 1.00 71.44 92 MET A O 1
ATOM 721 N N . ASP A 1 93 ? -12.459 15.445 10.600 1.00 69.50 93 ASP A N 1
ATOM 722 C CA . ASP A 1 93 ? -13.873 15.698 10.340 1.00 69.50 93 ASP A CA 1
ATOM 723 C C . ASP A 1 93 ? -13.989 16.806 9.290 1.00 69.50 93 ASP A C 1
ATOM 725 O O . ASP A 1 93 ? -13.999 18.003 9.585 1.00 69.50 93 ASP A O 1
ATOM 729 N N . HIS A 1 94 ? -14.043 16.402 8.024 1.00 60.41 94 HIS A N 1
ATOM 730 C CA . HIS A 1 94 ? -14.569 17.253 6.975 1.00 60.41 94 HIS A CA 1
ATOM 731 C C . HIS A 1 94 ? -16.064 17.288 7.222 1.00 60.41 94 HIS A C 1
ATOM 733 O O . HIS A 1 94 ? -16.780 16.432 6.691 1.00 60.41 94 HIS A O 1
ATOM 739 N N . GLY A 1 95 ? -16.493 18.214 8.091 1.00 53.94 95 GLY A N 1
ATOM 740 C CA . GLY A 1 95 ? -17.876 18.356 8.524 1.00 53.94 95 GLY A CA 1
ATOM 741 C C . GLY A 1 95 ? -18.778 18.043 7.349 1.00 53.94 95 GLY A C 1
ATOM 742 O O . GLY A 1 95 ? -18.663 18.691 6.306 1.00 53.94 95 GLY A O 1
ATOM 743 N N . ARG A 1 96 ? -19.549 16.952 7.467 1.00 57.59 96 ARG A N 1
ATOM 744 C CA . ARG A 1 96 ? -20.343 16.395 6.370 1.00 57.59 96 ARG A CA 1
ATOM 745 C C . ARG A 1 96 ? -21.373 17.433 5.947 1.00 57.59 96 ARG A C 1
ATOM 747 O O . ARG A 1 96 ? -22.533 17.377 6.352 1.00 57.59 96 ARG A O 1
ATOM 754 N N . HIS A 1 97 ? -20.963 18.381 5.114 1.00 59.16 97 HIS A N 1
ATOM 755 C CA . HIS A 1 97 ? -21.867 19.213 4.363 1.00 59.16 97 HIS A CA 1
ATOM 756 C C . HIS A 1 97 ? -22.587 18.240 3.454 1.00 59.16 97 HIS A C 1
ATOM 758 O O . HIS A 1 97 ? -22.044 17.749 2.467 1.00 59.16 97 HIS A O 1
ATOM 764 N N . ARG A 1 98 ? -23.805 17.886 3.860 1.00 52.69 98 ARG A N 1
ATOM 765 C CA . ARG A 1 98 ? -24.749 17.175 3.022 1.00 52.69 98 ARG A CA 1
ATOM 766 C C . ARG A 1 98 ? -24.922 18.041 1.785 1.00 52.69 98 ARG A C 1
ATOM 768 O O . ARG A 1 98 ? -25.657 19.023 1.817 1.00 52.69 98 ARG A O 1
ATOM 775 N N . VAL A 1 99 ? -24.189 17.716 0.727 1.00 56.50 99 VAL A N 1
ATOM 776 C CA . VAL A 1 99 ? -24.387 18.354 -0.562 1.00 56.50 99 VAL A CA 1
ATOM 777 C C . VAL A 1 99 ? -25.754 17.880 -1.019 1.00 56.50 99 VAL A C 1
ATOM 779 O O . VAL A 1 99 ? -25.940 16.706 -1.347 1.00 56.50 99 VAL A O 1
ATOM 782 N N . ASP A 1 100 ? -26.743 18.763 -0.909 1.00 53.06 100 ASP A N 1
ATOM 783 C CA . ASP A 1 100 ? -28.060 18.481 -1.444 1.00 53.06 100 ASP A CA 1
ATOM 784 C C . ASP A 1 100 ? -27.914 18.240 -2.951 1.00 53.06 100 ASP A C 1
ATOM 786 O O . ASP A 1 100 ? -27.206 18.958 -3.661 1.00 53.06 100 ASP A O 1
ATOM 790 N N . ARG A 1 101 ? -28.559 17.183 -3.445 1.00 47.97 101 ARG A N 1
ATOM 791 C CA . ARG A 1 101 ? -28.461 16.755 -4.847 1.00 47.97 101 ARG A CA 1
ATOM 792 C C . ARG A 1 101 ? -28.950 17.858 -5.792 1.00 47.97 101 ARG A C 1
ATOM 794 O O . ARG A 1 101 ? -28.505 17.928 -6.934 1.00 47.97 101 ARG A O 1
ATOM 801 N N . THR A 1 102 ? -29.815 18.734 -5.284 1.00 54.06 102 THR A N 1
ATOM 802 C CA . THR A 1 102 ? -30.340 19.933 -5.944 1.00 54.06 102 THR A CA 1
ATOM 803 C C . THR A 1 102 ? -29.249 20.953 -6.285 1.00 54.06 102 THR A C 1
ATOM 805 O O . THR A 1 102 ? -29.357 21.648 -7.291 1.00 54.06 102 THR A O 1
ATOM 808 N N . THR A 1 103 ? -28.176 21.026 -5.492 1.00 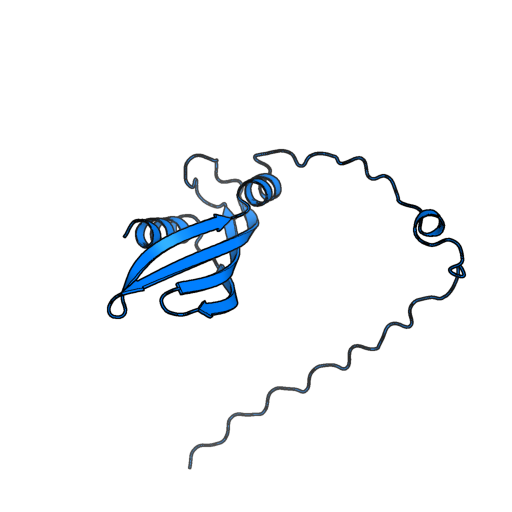55.28 103 THR A N 1
ATOM 809 C CA . THR A 1 103 ? -27.096 22.010 -5.668 1.00 55.28 103 THR A CA 1
ATOM 810 C C . THR A 1 103 ? -26.075 21.583 -6.724 1.00 55.28 103 THR A C 1
ATOM 812 O O . THR A 1 103 ? -25.393 22.433 -7.287 1.00 55.28 103 THR A O 1
ATOM 815 N N . LEU A 1 104 ? -25.962 20.279 -7.009 1.00 50.94 104 LEU A N 1
ATOM 816 C CA . LEU A 1 104 ? -24.951 19.745 -7.930 1.00 50.94 104 LEU A CA 1
ATOM 817 C C . LEU A 1 104 ? -25.386 19.795 -9.405 1.00 50.94 104 LEU A C 1
ATOM 819 O O . LEU A 1 104 ? -24.541 19.918 -10.287 1.00 50.94 104 LEU A O 1
ATOM 823 N N . CYS A 1 105 ? -26.694 19.694 -9.670 1.00 38.84 105 CYS A N 1
ATOM 824 C CA . CYS A 1 105 ? -27.254 19.626 -11.021 1.00 38.84 105 CYS A CA 1
ATOM 825 C C . CYS A 1 105 ? -28.594 20.389 -11.100 1.00 38.84 105 CYS A C 1
ATOM 827 O O . CYS A 1 105 ? -29.645 19.784 -10.851 1.00 38.84 105 CYS A O 1
ATOM 829 N N . PRO A 1 106 ? -28.612 21.683 -11.475 1.00 49.91 106 PRO A N 1
ATOM 830 C CA . PRO A 1 106 ? -29.864 22.397 -11.709 1.00 49.91 106 PRO A CA 1
ATOM 831 C C . PRO A 1 106 ? -30.606 21.750 -12.893 1.00 49.91 106 PRO A C 1
ATOM 833 O O . PRO A 1 106 ? -30.121 21.786 -14.021 1.00 49.91 106 PRO A O 1
ATOM 836 N N . GLY A 1 107 ? -31.761 21.122 -12.640 1.00 57.62 107 GLY A N 1
ATOM 837 C CA . GLY A 1 107 ? -32.635 20.551 -13.681 1.00 57.62 107 GLY A CA 1
ATOM 838 C C . GLY A 1 107 ? -32.826 19.028 -13.670 1.00 57.62 107 GLY A C 1
ATOM 839 O O . GLY A 1 107 ? -33.513 18.505 -14.545 1.00 57.62 107 GLY A O 1
ATOM 840 N N . HIS A 1 108 ? -32.267 18.290 -12.705 1.00 45.97 108 HIS A N 1
ATOM 841 C CA . HIS A 1 108 ? -32.530 16.849 -12.593 1.00 45.97 108 HIS A CA 1
ATOM 842 C C . HIS A 1 108 ? -33.870 16.590 -11.869 1.00 45.97 108 HIS A C 1
ATOM 844 O O . HIS A 1 108 ? -34.030 17.055 -10.737 1.00 45.97 108 HIS A O 1
ATOM 850 N N . PRO A 1 109 ? -34.842 15.864 -12.458 1.00 46.69 109 PRO A N 1
ATOM 851 C CA . PRO A 1 109 ? -36.125 15.625 -11.805 1.00 46.69 109 PRO A CA 1
ATOM 852 C C . PRO A 1 109 ? -35.946 14.763 -10.547 1.00 46.69 109 PRO A C 1
ATOM 854 O O . PRO A 1 109 ? -35.426 13.645 -10.589 1.00 46.69 109 PRO A O 1
ATOM 857 N N . VAL A 1 110 ? -36.394 15.296 -9.410 1.00 47.66 110 VAL A N 1
ATOM 858 C CA . VAL A 1 110 ? -36.458 14.585 -8.130 1.00 47.66 110 VAL A CA 1
ATOM 859 C C . VAL A 1 110 ? -37.545 13.512 -8.233 1.00 47.66 110 VAL A C 1
ATOM 861 O O . VAL A 1 110 ? -38.712 13.839 -8.416 1.00 47.66 110 VAL A O 1
ATOM 864 N N . GLY A 1 111 ? -37.175 12.232 -8.115 1.00 48.88 111 GLY A N 1
ATOM 865 C CA . GLY A 1 111 ? -38.153 11.145 -7.943 1.00 48.88 111 GLY A CA 1
ATOM 866 C C . GLY A 1 111 ? -37.921 9.864 -8.745 1.00 48.88 111 GLY A C 1
ATOM 867 O O . GLY A 1 111 ? -38.609 8.877 -8.498 1.00 48.88 111 GLY A O 1
ATOM 868 N N . ALA A 1 112 ? -36.946 9.810 -9.654 1.00 50.59 112 ALA A N 1
ATOM 869 C CA . ALA A 1 112 ? -36.598 8.542 -10.291 1.00 50.59 112 ALA A CA 1
ATOM 870 C C . ALA A 1 112 ? -35.784 7.679 -9.313 1.00 50.59 112 ALA A C 1
ATOM 872 O O . ALA A 1 112 ? -34.589 7.907 -9.105 1.00 50.59 112 ALA A O 1
ATOM 873 N N . GLN A 1 113 ? -36.424 6.680 -8.695 1.00 44.91 113 GLN A N 1
ATOM 874 C CA . GLN A 1 113 ? -35.688 5.572 -8.088 1.00 44.91 113 GLN A CA 1
ATOM 875 C C . GLN A 1 113 ? -34.733 5.003 -9.150 1.00 44.91 113 GLN A C 1
ATOM 877 O O . GLN A 1 113 ? -35.183 4.719 -10.266 1.00 44.91 113 GLN A O 1
ATOM 882 N N . PRO A 1 114 ? -33.435 4.820 -8.853 1.00 46.47 114 PRO A N 1
ATOM 883 C CA . PRO A 1 114 ? -32.577 4.082 -9.760 1.00 46.47 114 PRO A CA 1
ATOM 884 C C . PRO A 1 114 ? -33.187 2.687 -9.910 1.00 46.47 114 PRO A C 1
ATOM 886 O O . PRO A 1 114 ? -33.357 1.974 -8.919 1.00 46.47 114 PRO A O 1
ATOM 889 N N . ARG A 1 115 ? -33.558 2.299 -11.139 1.00 47.28 115 ARG A N 1
ATOM 890 C CA . ARG A 1 115 ? -33.871 0.899 -11.434 1.00 47.28 115 ARG A CA 1
ATOM 891 C C . ARG A 1 115 ? -32.637 0.111 -11.025 1.00 47.28 115 ARG A C 1
ATOM 893 O O . ARG A 1 115 ? -31.597 0.218 -11.668 1.00 47.28 115 ARG A O 1
ATOM 900 N N . ARG A 1 116 ? -32.741 -0.627 -9.922 1.00 43.31 116 ARG A N 1
ATOM 901 C CA . ARG A 1 116 ? -31.726 -1.580 -9.493 1.00 43.31 116 ARG A CA 1
ATOM 902 C C . ARG A 1 116 ? -31.573 -2.551 -10.658 1.00 43.31 116 ARG A C 1
ATOM 904 O O . ARG A 1 116 ? -32.459 -3.371 -10.882 1.00 43.31 116 ARG A O 1
ATOM 911 N N . ALA A 1 117 ? -30.514 -2.396 -11.451 1.00 47.34 117 ALA A N 1
ATOM 912 C CA . ALA A 1 117 ? -30.149 -3.415 -12.416 1.00 47.34 117 ALA A CA 1
ATOM 913 C C . ALA A 1 117 ? -29.996 -4.699 -11.601 1.00 47.34 117 ALA A C 1
ATOM 915 O O . ALA A 1 117 ? -29.224 -4.736 -10.639 1.00 47.34 117 ALA A O 1
ATOM 916 N N . ALA A 1 118 ? -30.826 -5.698 -11.895 1.00 45.94 118 ALA A N 1
ATOM 917 C CA . ALA A 1 118 ? -30.665 -7.008 -11.302 1.00 45.94 118 ALA A CA 1
ATOM 918 C C . ALA A 1 118 ? -29.249 -7.461 -11.664 1.00 45.94 118 ALA A C 1
ATOM 920 O O . ALA A 1 118 ? -28.936 -7.626 -12.841 1.00 45.94 118 ALA A O 1
ATOM 921 N N . LEU A 1 119 ? -28.381 -7.576 -10.659 1.00 42.06 119 LEU A N 1
ATOM 922 C CA . LEU A 1 119 ? -27.111 -8.265 -10.805 1.00 42.06 119 LEU A CA 1
ATOM 923 C C . LEU A 1 119 ? -27.464 -9.689 -11.220 1.00 42.06 119 LEU A C 1
ATOM 925 O O . LEU A 1 119 ? -27.970 -10.467 -10.412 1.00 42.06 119 LEU A O 1
ATOM 929 N N . THR A 1 120 ? -27.276 -10.004 -12.496 1.00 44.72 120 THR A N 1
ATOM 930 C CA . THR A 1 120 ? -27.328 -11.378 -12.974 1.00 44.72 120 THR A CA 1
ATOM 931 C C . THR A 1 120 ? -26.289 -12.157 -12.165 1.00 44.72 120 THR A C 1
ATOM 933 O O . THR A 1 120 ? -25.125 -11.745 -12.148 1.00 44.72 120 THR A O 1
ATOM 936 N N . PRO A 1 121 ? -26.662 -13.231 -11.450 1.00 41.16 121 PRO A N 1
ATOM 937 C CA . PRO A 1 121 ? -25.679 -14.036 -10.740 1.00 41.16 121 PRO A CA 1
ATOM 938 C C . PRO A 1 121 ? -24.668 -14.599 -11.743 1.00 41.16 121 PRO A C 1
ATOM 940 O O . PRO A 1 121 ? -25.038 -15.034 -12.836 1.00 41.16 121 PRO A O 1
ATOM 943 N N . ALA A 1 122 ? -23.386 -14.553 -11.378 1.00 46.69 122 ALA A N 1
ATOM 944 C CA . ALA A 1 122 ? -22.313 -15.118 -12.185 1.00 46.69 122 ALA A CA 1
ATOM 945 C C . ALA A 1 122 ? -22.579 -16.616 -12.456 1.00 46.69 122 ALA A C 1
ATOM 947 O O . ALA A 1 122 ? -23.060 -17.319 -11.561 1.00 46.69 122 ALA A O 1
ATOM 948 N N . PRO A 1 123 ? -22.286 -17.127 -13.666 1.00 46.19 123 PRO A N 1
ATOM 949 C CA . PRO A 1 123 ? -22.457 -18.542 -13.970 1.00 46.19 123 PRO A CA 1
ATOM 950 C C . PRO A 1 123 ? -21.545 -19.399 -13.083 1.00 46.19 123 PRO A C 1
ATOM 952 O O . PRO A 1 123 ? -20.390 -19.050 -12.840 1.00 46.19 123 PRO A O 1
ATOM 955 N N . ALA A 1 124 ? -22.075 -20.529 -12.609 1.00 52.09 124 ALA A N 1
ATOM 956 C CA . ALA A 1 124 ? -21.347 -21.463 -11.755 1.00 52.09 124 ALA A CA 1
ATOM 957 C C . ALA A 1 124 ? -20.042 -21.961 -12.422 1.00 52.09 124 ALA A C 1
ATOM 959 O O . ALA A 1 124 ? -20.009 -22.148 -13.645 1.00 52.09 124 ALA A O 1
ATOM 960 N N . PRO A 1 125 ? -18.970 -22.202 -11.642 1.00 49.41 125 PRO A N 1
ATOM 961 C CA . PRO A 1 125 ? -17.707 -22.708 -12.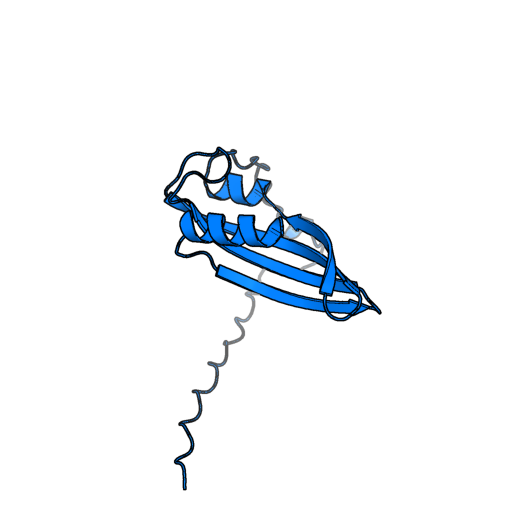171 1.00 49.41 125 PRO A CA 1
ATOM 962 C C . PRO A 1 125 ? -17.889 -24.088 -12.822 1.00 49.41 125 PRO A C 1
ATOM 964 O O . PRO A 1 125 ? -18.616 -24.944 -12.315 1.00 49.41 125 PRO A O 1
ATOM 967 N N . ARG A 1 126 ? -17.227 -24.303 -13.967 1.00 51.31 126 ARG A N 1
ATOM 968 C CA . ARG A 1 126 ? -17.281 -25.579 -14.698 1.00 51.31 126 ARG A CA 1
ATOM 969 C C . ARG A 1 126 ? -16.607 -26.693 -13.884 1.00 51.31 126 ARG A C 1
ATOM 971 O O . ARG A 1 126 ? -15.547 -26.443 -13.308 1.00 51.31 126 ARG A O 1
ATOM 978 N N . PRO A 1 127 ? -17.157 -27.920 -13.875 1.00 54.31 127 PRO A N 1
ATOM 979 C CA . PRO A 1 127 ? -16.509 -29.047 -13.218 1.00 54.31 127 PRO A CA 1
ATOM 980 C C . PRO A 1 127 ? -15.175 -29.397 -13.906 1.00 54.31 127 PRO A C 1
ATOM 982 O O . PRO A 1 127 ? -15.040 -29.208 -15.122 1.00 54.31 127 PRO A O 1
ATOM 985 N N . PRO A 1 128 ? -14.187 -29.916 -13.152 1.00 51.62 128 PRO A N 1
ATOM 986 C CA . PRO A 1 128 ? -12.895 -30.304 -13.699 1.00 51.62 128 PRO A CA 1
ATOM 987 C C . PRO A 1 128 ? -13.054 -31.424 -14.733 1.00 51.62 128 PRO A C 1
ATOM 989 O O . PRO A 1 128 ? -13.805 -32.383 -14.549 1.00 51.62 128 PRO A O 1
ATOM 992 N N . ARG A 1 129 ? -12.338 -31.284 -15.850 1.00 52.16 129 ARG A N 1
ATOM 993 C CA . ARG A 1 129 ? -12.337 -32.247 -16.953 1.00 52.16 129 ARG A CA 1
ATOM 994 C C . ARG A 1 129 ? -11.630 -33.522 -16.487 1.00 52.16 129 ARG A C 1
ATOM 996 O O . ARG A 1 129 ? -10.478 -33.453 -16.070 1.00 52.16 129 ARG A O 1
ATOM 1003 N N . ALA A 1 130 ? -12.309 -34.667 -16.558 1.00 52.16 130 ALA A N 1
ATOM 1004 C CA . ALA A 1 130 ? -11.698 -35.957 -16.253 1.00 52.16 130 ALA A CA 1
ATOM 1005 C C . ALA A 1 130 ? -10.493 -36.204 -17.179 1.00 52.16 130 ALA A C 1
ATOM 1007 O O . ALA A 1 130 ? -10.609 -36.060 -18.401 1.00 52.16 130 ALA A O 1
ATOM 1008 N N . ALA A 1 131 ? -9.349 -36.541 -16.582 1.00 55.53 131 ALA A N 1
ATOM 1009 C CA . ALA A 1 131 ? -8.158 -36.967 -17.302 1.00 55.53 131 ALA A CA 1
ATOM 1010 C C . ALA A 1 131 ? -8.445 -38.294 -18.026 1.00 55.53 131 ALA A C 1
ATOM 1012 O O . ALA A 1 131 ? -9.073 -39.187 -17.455 1.00 55.53 131 ALA A O 1
ATOM 1013 N N . ARG A 1 132 ? -8.025 -38.385 -19.289 1.00 51.22 132 ARG A N 1
ATOM 1014 C CA . ARG A 1 132 ? -7.940 -39.636 -20.050 1.00 51.22 132 ARG A CA 1
ATOM 1015 C C . ARG A 1 132 ? -6.515 -40.149 -20.001 1.00 51.22 132 ARG A C 1
ATOM 1017 O O . ARG A 1 132 ? -5.613 -39.284 -20.018 1.00 51.22 132 ARG A O 1
#

Sequence (132 aa):
MFDDLVRIDLRHAQPDLHIDVHEVLCDGDLTAARWTMGGTATHEFKGPPATGKSYVMSGMSIAKWENDKIVEEWTVYNLLGALQQVGIIPEMDHGRHRVDRTTLCPGHPVGAQPRRAALTPAPAPRPPRAAR